Protein AF-A0A932S8G3-F1 (afdb_monomer_lite)

Sequence (57 aa):
MAEVVEEAHELVEKELISEADFRAFTADNAIRLHGGMNPNFFKGTVVEGYAAKVLAR

pLDDT: mean 93.79, std 7.51, range [61.59, 98.19]

Secondary structure (DSSP, 8-state):
--THHHHHHHHHHTTSS-HHHHHIIIIIHHHHHHHHH-TTTTTTSTTHHHHHHHHT-

Radius of gyration: 13.17 Å; chains: 1; bounding box: 27×24×28 Å

Foldseek 3Di:
DVCVVVVLCVCCVVVVDPPVVSCCVPPLVVLCVQCVVPVCRCPPHPCNVVSVVSVVD

Structure (mmCIF, N/CA/C/O backbone):
data_AF-A0A932S8G3-F1
#
_entry.id   AF-A0A932S8G3-F1
#
loop_
_atom_site.group_PDB
_atom_site.id
_atom_site.type_symbol
_atom_site.label_atom_id
_atom_site.label_alt_id
_atom_site.label_comp_id
_atom_site.label_asym_id
_atom_site.label_entity_id
_atom_site.label_seq_id
_atom_site.pdbx_PDB_ins_code
_atom_site.Cartn_x
_atom_site.Cartn_y
_atom_site.Cartn_z
_atom_site.occupancy
_atom_site.B_iso_or_equiv
_atom_site.auth_seq_id
_atom_site.auth_comp_id
_atom_site.auth_asym_id
_atom_site.auth_atom_id
_atom_site.pdbx_PDB_model_num
ATOM 1 N N . MET A 1 1 ? 3.243 -12.859 16.181 1.00 61.59 1 MET A N 1
ATOM 2 C CA . MET A 1 1 ? 3.636 -11.986 15.047 1.00 61.59 1 MET A CA 1
ATOM 3 C C . MET A 1 1 ? 2.623 -11.971 13.903 1.00 61.59 1 MET A C 1
ATOM 5 O O . MET A 1 1 ? 2.807 -11.153 13.015 1.00 61.59 1 MET A O 1
ATOM 9 N N . ALA A 1 2 ? 1.582 -12.817 13.893 1.00 70.75 2 ALA A N 1
ATOM 10 C CA . ALA A 1 2 ? 0.493 -12.689 12.916 1.00 70.75 2 ALA A CA 1
ATOM 11 C C . ALA A 1 2 ? -0.440 -11.506 13.231 1.00 70.75 2 ALA A C 1
ATOM 13 O O . ALA A 1 2 ? -0.980 -10.911 12.308 1.00 70.75 2 ALA A O 1
ATOM 14 N N . GLU A 1 3 ? -0.540 -11.143 14.512 1.00 83.00 3 GLU A N 1
ATOM 15 C CA . GLU A 1 3 ? -1.496 -10.142 14.986 1.00 83.00 3 GLU A CA 1
ATOM 16 C C . GLU A 1 3 ? -1.155 -8.728 14.488 1.00 83.00 3 GLU A C 1
ATOM 18 O O . GLU 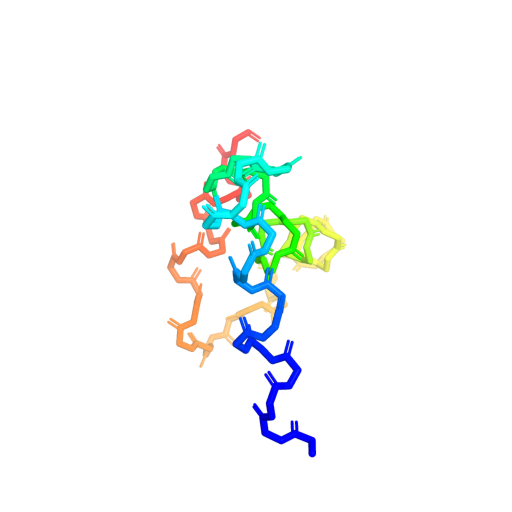A 1 3 ? -2.032 -8.008 14.041 1.00 83.00 3 GLU A O 1
ATOM 23 N N . VAL A 1 4 ? 0.133 -8.371 14.376 1.00 85.50 4 VAL A N 1
ATOM 24 C CA . VAL A 1 4 ? 0.604 -6.988 14.114 1.00 85.50 4 VAL A CA 1
ATOM 25 C C . VAL A 1 4 ? -0.117 -6.262 12.967 1.00 85.50 4 VAL A C 1
ATOM 27 O O . VAL A 1 4 ? -0.262 -5.040 12.998 1.00 85.50 4 VAL A O 1
ATOM 30 N N . VAL A 1 5 ? -0.527 -6.988 11.924 1.00 83.12 5 VAL A N 1
ATOM 31 C CA . VAL A 1 5 ? -1.255 -6.409 10.786 1.00 83.12 5 VAL A CA 1
ATOM 32 C C . VAL A 1 5 ? -2.693 -6.044 11.162 1.00 83.12 5 VAL A C 1
ATOM 34 O O . VAL A 1 5 ? -3.173 -4.994 10.738 1.00 83.12 5 VAL A O 1
ATOM 37 N N . GLU A 1 6 ? -3.365 -6.879 11.951 1.00 85.44 6 GLU A N 1
ATOM 38 C CA . GLU A 1 6 ? -4.722 -6.632 12.432 1.00 85.44 6 GLU A CA 1
ATOM 39 C C . GLU A 1 6 ? -4.747 -5.473 13.435 1.00 85.44 6 GLU A C 1
ATOM 41 O O . GLU A 1 6 ? -5.511 -4.530 13.232 1.00 85.44 6 GLU A O 1
ATOM 46 N N . GLU A 1 7 ? -3.810 -5.415 14.393 1.00 88.38 7 GLU A N 1
ATOM 47 C CA . GLU A 1 7 ? -3.722 -4.259 15.301 1.00 88.38 7 GLU A CA 1
ATOM 48 C C . GLU A 1 7 ? -3.376 -2.955 14.579 1.00 88.38 7 GLU A C 1
ATOM 50 O O . GLU A 1 7 ? -3.814 -1.879 14.988 1.00 88.38 7 GLU A O 1
ATOM 55 N N . ALA A 1 8 ? -2.597 -3.012 13.496 1.00 89.31 8 ALA A N 1
ATOM 56 C CA . ALA A 1 8 ? -2.323 -1.821 12.701 1.00 89.31 8 ALA A CA 1
ATOM 57 C C . ALA A 1 8 ? -3.592 -1.300 12.000 1.00 89.31 8 ALA A C 1
ATOM 59 O O . ALA A 1 8 ? -3.750 -0.085 11.859 1.00 89.31 8 ALA A O 1
ATOM 60 N N . HIS A 1 9 ? -4.502 -2.192 11.588 1.00 93.44 9 HIS A N 1
ATOM 61 C CA . HIS A 1 9 ? -5.785 -1.815 10.994 1.00 93.44 9 HIS A CA 1
ATOM 62 C C . HIS A 1 9 ? -6.762 -1.239 12.029 1.00 93.44 9 HIS A C 1
ATOM 64 O O . HIS A 1 9 ? -7.537 -0.344 11.693 1.00 93.44 9 HIS A O 1
ATOM 70 N N . GLU A 1 10 ? -6.675 -1.641 13.302 1.00 94.88 10 GLU A N 1
ATOM 71 C CA . GLU A 1 10 ? -7.500 -1.055 14.370 1.00 94.88 10 GLU A CA 1
ATOM 72 C C . GLU A 1 10 ? -7.335 0.469 14.491 1.00 94.88 10 GLU A C 1
ATOM 74 O O . GLU A 1 10 ? -8.232 1.151 14.982 1.00 94.88 10 GLU A O 1
ATOM 79 N N . LEU A 1 11 ? -6.208 1.038 14.047 1.00 95.50 11 LEU A N 1
ATOM 80 C CA . LEU A 1 11 ? -6.023 2.493 13.999 1.00 95.50 11 LEU A CA 1
ATOM 81 C C . LEU A 1 11 ? -7.019 3.173 13.046 1.00 95.50 11 LEU A C 1
ATOM 83 O O . LEU A 1 11 ? -7.417 4.310 13.296 1.00 95.50 11 LEU A O 1
ATOM 87 N N . VAL A 1 12 ? -7.426 2.481 11.978 1.00 97.00 12 VAL A N 1
ATOM 88 C CA . VAL A 1 12 ? -8.485 2.923 11.061 1.00 97.00 12 VAL A CA 1
ATOM 89 C C . VAL A 1 12 ? -9.849 2.764 11.727 1.00 97.00 12 VAL A C 1
ATOM 91 O O . VAL A 1 12 ? -10.646 3.695 11.726 1.00 97.00 12 VAL A O 1
ATOM 94 N N . GLU A 1 13 ? -10.104 1.609 12.346 1.00 96.50 13 GLU A N 1
ATOM 95 C CA . GLU A 1 13 ? -11.384 1.299 13.005 1.00 96.50 13 GLU A CA 1
ATOM 96 C C . GLU A 1 13 ? -11.687 2.235 14.178 1.00 96.50 13 GLU A C 1
ATOM 98 O O . GLU A 1 13 ? -12.837 2.591 14.423 1.00 96.50 13 GLU A O 1
ATOM 103 N N . LYS A 1 14 ? -10.642 2.664 14.890 1.00 97.12 14 LYS A N 1
ATOM 104 C CA . LYS A 1 14 ? -10.710 3.645 15.980 1.00 97.12 14 LYS A CA 1
ATOM 105 C C . LYS A 1 14 ? -10.675 5.094 15.482 1.00 97.12 14 LYS A C 1
ATOM 107 O O . LYS A 1 14 ? -10.548 5.999 16.303 1.00 97.12 14 LYS A O 1
ATOM 112 N N . GLU A 1 15 ? -10.747 5.312 14.167 1.00 96.88 15 GLU A N 1
ATOM 113 C CA . GLU A 1 15 ? -10.746 6.626 13.507 1.00 96.88 15 GLU A CA 1
ATOM 114 C C . GLU A 1 15 ? -9.523 7.501 13.855 1.00 96.88 15 GLU A C 1
ATOM 116 O O . GLU A 1 15 ? -9.569 8.729 13.774 1.00 96.88 15 GLU A O 1
ATOM 121 N N . LEU A 1 16 ? -8.399 6.881 14.238 1.00 97.94 16 LEU A N 1
ATOM 122 C CA . LEU A 1 16 ? -7.154 7.587 14.563 1.00 97.94 16 LEU A CA 1
ATOM 123 C C . LEU A 1 16 ? -6.369 7.970 13.305 1.00 97.94 16 LEU A C 1
ATOM 125 O O . LEU A 1 16 ? -5.613 8.942 13.318 1.00 97.94 16 LEU A O 1
ATOM 129 N N . ILE A 1 17 ? -6.545 7.202 12.229 1.00 97.44 17 ILE A N 1
ATOM 130 C CA . ILE A 1 17 ? -6.031 7.480 10.887 1.00 97.44 17 ILE A CA 1
ATOM 131 C C . ILE A 1 17 ? -7.109 7.145 9.852 1.00 97.44 17 ILE A C 1
ATOM 133 O O . ILE A 1 17 ? -7.977 6.310 10.099 1.00 97.44 17 ILE A O 1
ATOM 137 N N . SER A 1 18 ? -7.049 7.758 8.671 1.00 98.00 18 SER A N 1
ATOM 138 C CA . SER A 1 18 ? -7.948 7.384 7.575 1.00 98.00 18 SER A CA 1
ATOM 139 C C . SER A 1 18 ? -7.467 6.124 6.840 1.00 98.00 18 SER A C 1
ATOM 141 O O . SER A 1 18 ? -6.285 5.775 6.871 1.00 98.00 18 SER A O 1
ATOM 143 N N . GLU A 1 19 ? -8.348 5.483 6.064 1.00 97.06 19 GLU A N 1
ATOM 144 C CA . GLU A 1 19 ? -7.949 4.414 5.130 1.00 97.06 19 GLU A CA 1
ATOM 145 C C . GLU A 1 19 ? -6.867 4.875 4.136 1.00 97.06 19 GLU A C 1
ATOM 147 O O . GLU A 1 19 ? -6.009 4.097 3.709 1.00 97.06 19 GLU A O 1
ATOM 152 N N . ALA A 1 20 ? -6.895 6.154 3.747 1.00 97.31 20 ALA A N 1
ATOM 153 C CA . ALA A 1 20 ? -5.900 6.723 2.849 1.00 97.31 20 ALA A CA 1
ATOM 154 C C . ALA A 1 20 ? -4.522 6.817 3.516 1.00 97.31 20 ALA A C 1
ATOM 156 O O . ALA A 1 20 ? -3.524 6.483 2.873 1.00 97.31 20 ALA A O 1
ATOM 157 N N . ASP A 1 21 ? -4.476 7.212 4.790 1.00 97.44 21 ASP A N 1
ATOM 158 C CA . ASP A 1 21 ? -3.246 7.242 5.585 1.00 97.44 21 ASP A CA 1
ATOM 159 C C . ASP A 1 21 ? -2.697 5.828 5.784 1.00 97.44 21 ASP A C 1
ATOM 161 O O . ASP A 1 21 ? -1.504 5.590 5.587 1.00 97.44 21 ASP A O 1
ATOM 165 N N . PHE A 1 22 ? -3.567 4.860 6.084 1.00 96.88 22 PHE A N 1
ATOM 166 C CA . PHE A 1 22 ? -3.166 3.466 6.252 1.00 96.88 22 PHE A CA 1
ATOM 167 C C . PHE A 1 22 ? -2.589 2.867 4.964 1.00 96.88 22 PHE A C 1
ATOM 169 O O . PHE A 1 22 ? -1.540 2.221 4.988 1.00 96.88 22 PHE A O 1
ATOM 176 N N . ARG A 1 23 ? -3.207 3.138 3.807 1.00 96.25 23 ARG A N 1
ATOM 177 C CA . ARG A 1 23 ? -2.664 2.743 2.495 1.00 96.25 23 ARG A CA 1
ATOM 178 C C . ARG A 1 23 ? -1.322 3.416 2.205 1.00 96.25 23 ARG A C 1
ATOM 180 O O . ARG A 1 23 ? -0.419 2.783 1.657 1.00 96.25 23 ARG A O 1
ATOM 187 N N . ALA A 1 24 ? -1.166 4.687 2.578 1.00 96.94 24 ALA A N 1
ATOM 188 C CA . ALA A 1 24 ? 0.103 5.387 2.420 1.00 96.94 24 ALA A CA 1
ATOM 189 C C . ALA A 1 24 ? 1.208 4.760 3.282 1.00 96.94 24 ALA A C 1
ATOM 191 O O . ALA A 1 24 ? 2.324 4.573 2.797 1.00 96.94 24 ALA A O 1
ATOM 192 N N . PHE A 1 25 ? 0.885 4.394 4.524 1.00 94.69 25 PHE A N 1
ATOM 193 C CA . PHE A 1 25 ? 1.794 3.743 5.463 1.00 94.69 25 PHE A CA 1
ATOM 194 C C . PHE A 1 25 ? 2.190 2.328 5.023 1.00 94.69 25 PHE A C 1
ATOM 196 O O . PHE A 1 25 ? 3.374 2.003 5.002 1.00 94.69 25 PHE A O 1
ATOM 203 N N . THR A 1 26 ? 1.217 1.503 4.634 1.00 93.75 26 THR A N 1
ATOM 204 C CA . THR A 1 26 ? 1.445 0.082 4.325 1.00 93.75 26 THR A CA 1
ATOM 205 C C . THR A 1 26 ? 1.958 -0.173 2.909 1.00 93.75 26 THR A C 1
ATOM 207 O O . THR A 1 26 ? 2.605 -1.194 2.682 1.00 93.75 26 THR A O 1
ATOM 210 N N . ALA A 1 27 ? 1.710 0.734 1.955 1.00 95.69 27 ALA A N 1
ATOM 211 C CA . ALA A 1 27 ? 2.089 0.529 0.558 1.00 95.69 27 ALA A CA 1
ATOM 212 C C . ALA A 1 27 ? 2.727 1.762 -0.097 1.00 95.69 27 ALA A C 1
ATOM 214 O O . ALA A 1 27 ? 3.891 1.706 -0.502 1.00 95.69 27 ALA A O 1
ATOM 215 N N . ASP A 1 28 ? 1.991 2.870 -0.245 1.00 97.75 28 ASP A N 1
ATOM 216 C CA . ASP A 1 28 ? 2.381 3.898 -1.222 1.00 97.75 28 ASP A CA 1
ATOM 217 C C . ASP A 1 28 ? 3.729 4.553 -0.894 1.00 97.75 28 ASP A C 1
ATOM 219 O O . ASP A 1 28 ? 4.509 4.844 -1.800 1.00 97.75 28 ASP A O 1
ATOM 223 N N . ASN A 1 29 ? 4.028 4.783 0.387 1.00 97.38 29 ASN A N 1
ATOM 224 C CA . ASN A 1 29 ? 5.287 5.410 0.786 1.00 97.38 29 ASN A CA 1
ATOM 225 C C . ASN A 1 29 ? 6.483 4.474 0.593 1.00 97.38 29 ASN A C 1
ATOM 227 O O . ASN A 1 29 ? 7.527 4.926 0.125 1.00 97.38 29 ASN A O 1
ATOM 231 N N . ALA A 1 30 ? 6.327 3.174 0.860 1.00 96.50 30 ALA A N 1
ATOM 232 C CA . ALA A 1 30 ? 7.363 2.184 0.564 1.00 96.50 30 ALA A CA 1
ATOM 233 C C . ALA A 1 30 ? 7.613 2.080 -0.949 1.00 96.50 30 ALA A C 1
ATOM 235 O O . ALA A 1 30 ? 8.762 2.027 -1.397 1.00 96.50 30 ALA A O 1
ATOM 236 N N . ILE A 1 31 ? 6.542 2.130 -1.749 1.00 97.62 31 ILE A N 1
ATOM 237 C CA . ILE A 1 31 ? 6.636 2.146 -3.211 1.00 97.62 31 ILE A CA 1
ATOM 238 C C . ILE A 1 31 ? 7.390 3.381 -3.700 1.00 97.62 31 ILE A C 1
ATOM 240 O O . ILE A 1 31 ? 8.303 3.246 -4.511 1.00 97.62 31 ILE A O 1
ATOM 244 N N . ARG A 1 32 ? 7.047 4.576 -3.206 1.00 97.25 32 ARG A N 1
ATOM 245 C CA . ARG A 1 32 ? 7.743 5.818 -3.577 1.00 97.25 32 ARG A CA 1
ATOM 246 C C . ARG A 1 32 ? 9.211 5.786 -3.171 1.00 97.25 32 ARG A C 1
ATOM 248 O O . ARG A 1 32 ? 10.059 6.158 -3.977 1.00 97.25 32 ARG A O 1
ATOM 255 N N . LEU A 1 33 ? 9.510 5.307 -1.962 1.00 97.06 33 LEU A N 1
ATOM 256 C CA . LEU A 1 33 ? 10.871 5.232 -1.436 1.00 97.06 33 LEU A CA 1
ATOM 257 C C . LEU A 1 33 ? 11.774 4.359 -2.317 1.00 97.06 33 LEU A C 1
ATOM 259 O O . LEU A 1 33 ? 12.826 4.810 -2.763 1.00 97.06 33 LEU A O 1
ATOM 263 N N . HIS A 1 34 ? 11.363 3.121 -2.592 1.00 96.81 34 HIS A N 1
ATOM 264 C CA . HIS A 1 34 ? 12.186 2.186 -3.360 1.00 96.81 34 HIS A CA 1
ATOM 265 C C . HIS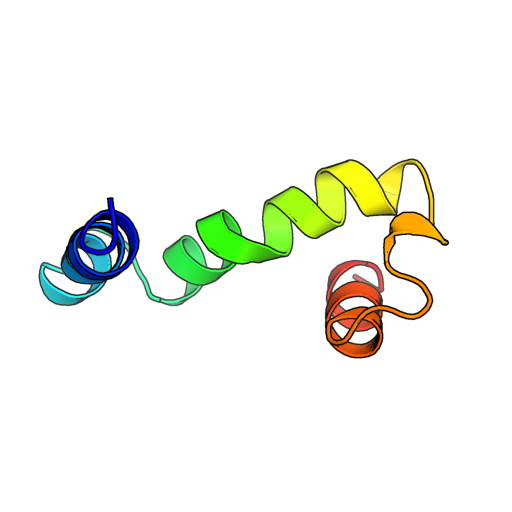 A 1 34 ? 12.091 2.415 -4.874 1.00 96.81 34 HIS A C 1
ATOM 267 O O . HIS A 1 34 ? 13.104 2.425 -5.577 1.00 96.81 34 HIS A O 1
ATOM 273 N N . GLY A 1 35 ? 10.875 2.626 -5.379 1.00 96.62 35 GLY A N 1
ATOM 274 C CA . GLY A 1 35 ? 10.586 2.787 -6.802 1.00 96.62 35 GLY A CA 1
ATOM 275 C C . GLY A 1 35 ? 11.033 4.128 -7.379 1.00 96.62 35 GLY A C 1
ATOM 276 O O . GLY A 1 35 ? 11.392 4.191 -8.552 1.00 96.62 35 GLY A O 1
ATOM 277 N N . GLY A 1 36 ? 11.080 5.188 -6.564 1.00 93.88 36 GLY A N 1
ATOM 278 C CA . GLY A 1 36 ? 11.582 6.496 -6.991 1.00 93.88 36 GLY A CA 1
ATOM 279 C C . GLY A 1 36 ? 13.076 6.480 -7.329 1.00 93.88 36 GLY A C 1
ATOM 280 O O . GLY A 1 36 ? 13.507 7.166 -8.251 1.00 93.88 36 GLY A O 1
ATOM 281 N N . MET A 1 37 ? 13.865 5.661 -6.627 1.00 93.56 37 MET A N 1
ATOM 282 C CA . MET A 1 37 ? 15.295 5.485 -6.910 1.00 93.56 37 MET A CA 1
ATOM 283 C C . MET A 1 37 ? 15.563 4.424 -7.985 1.00 93.56 37 MET A C 1
ATOM 285 O O . MET A 1 37 ? 16.538 4.529 -8.726 1.00 93.56 37 MET A O 1
ATOM 289 N N . ASN A 1 38 ? 14.720 3.392 -8.068 1.00 95.38 38 ASN A N 1
ATOM 290 C CA . ASN A 1 38 ? 14.836 2.318 -9.049 1.00 95.38 38 ASN A CA 1
ATOM 291 C C . ASN A 1 38 ? 13.459 1.990 -9.657 1.00 95.38 38 ASN A C 1
ATOM 293 O O . ASN A 1 38 ? 12.699 1.224 -9.059 1.00 95.38 38 ASN A O 1
ATOM 297 N N . PRO A 1 39 ? 13.164 2.467 -10.882 1.00 91.25 39 PRO A N 1
ATOM 298 C CA . PRO A 1 39 ? 11.876 2.225 -11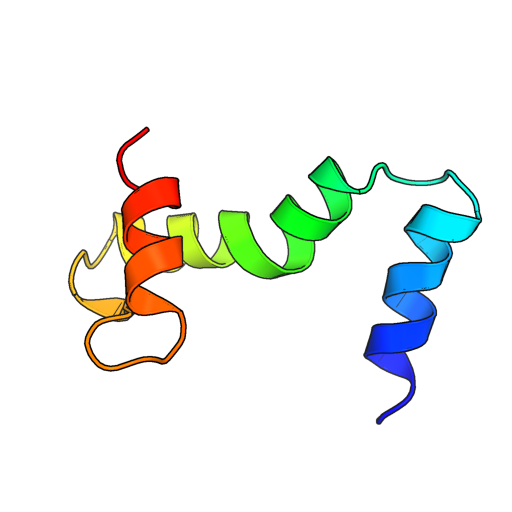.537 1.00 91.25 39 PRO A CA 1
ATOM 299 C C . PRO A 1 39 ? 11.534 0.743 -11.761 1.00 91.25 39 PRO A C 1
ATOM 301 O O . PRO A 1 39 ? 10.368 0.400 -11.922 1.00 91.25 39 PRO A O 1
ATOM 304 N N . ASN A 1 40 ? 12.530 -0.152 -11.756 1.00 95.94 40 ASN A N 1
ATOM 305 C CA . ASN A 1 40 ? 12.327 -1.592 -11.931 1.00 95.94 40 ASN A CA 1
ATOM 306 C C . ASN A 1 40 ? 12.204 -2.359 -10.605 1.00 95.94 40 ASN A C 1
ATOM 308 O O . ASN A 1 40 ? 12.093 -3.582 -10.637 1.00 95.94 40 ASN A O 1
ATOM 312 N N . PHE A 1 41 ? 12.234 -1.686 -9.448 1.00 97.94 41 PHE A N 1
ATOM 313 C CA . PHE A 1 41 ? 12.286 -2.343 -8.136 1.00 97.94 41 PHE A CA 1
ATOM 314 C C . PHE A 1 41 ? 11.149 -3.356 -7.914 1.00 97.94 41 PHE A C 1
ATOM 316 O O . PHE A 1 41 ? 11.380 -4.424 -7.358 1.00 97.94 41 PHE A O 1
ATOM 323 N N . PHE A 1 42 ? 9.937 -3.049 -8.389 1.00 97.75 42 PHE A N 1
ATOM 324 C CA . PHE A 1 42 ? 8.753 -3.906 -8.229 1.00 97.75 42 PHE A CA 1
ATOM 325 C C . PHE A 1 42 ? 8.452 -4.798 -9.441 1.00 97.75 42 PHE A C 1
ATOM 327 O O . PHE A 1 42 ? 7.415 -5.465 -9.462 1.00 97.75 42 PHE A O 1
ATOM 334 N N . LYS A 1 43 ? 9.325 -4.828 -10.452 1.00 98.00 43 LYS A N 1
ATOM 335 C CA . LYS A 1 43 ? 9.097 -5.608 -11.673 1.00 98.00 43 LYS A CA 1
ATOM 336 C C . LYS A 1 43 ? 9.051 -7.109 -11.373 1.00 98.00 43 LYS A C 1
ATOM 338 O O . LYS A 1 43 ? 9.907 -7.635 -10.669 1.00 98.00 43 LYS A O 1
ATOM 343 N N . GLY A 1 44 ? 8.061 -7.801 -11.927 1.00 98.19 44 GLY A N 1
ATOM 344 C CA . GLY A 1 44 ? 7.795 -9.222 -11.715 1.00 98.19 44 GLY A CA 1
ATOM 345 C C . GLY A 1 44 ? 7.093 -9.546 -10.394 1.00 98.19 44 GLY A C 1
ATOM 346 O O . GLY A 1 44 ? 6.848 -10.718 -10.118 1.00 98.19 44 GLY A O 1
ATOM 347 N N . THR A 1 45 ? 6.766 -8.545 -9.570 1.00 97.94 45 THR A N 1
ATOM 348 C CA . THR A 1 45 ? 6.024 -8.758 -8.320 1.00 97.94 45 THR A CA 1
ATOM 349 C C . THR A 1 45 ? 4.518 -8.671 -8.552 1.00 97.94 45 THR A C 1
ATOM 351 O O . THR A 1 45 ? 4.047 -8.033 -9.493 1.00 97.94 45 THR A O 1
ATOM 354 N N . VAL A 1 46 ? 3.732 -9.243 -7.637 1.00 98.06 46 VAL A N 1
ATOM 355 C CA . VAL A 1 46 ? 2.262 -9.153 -7.682 1.00 98.06 46 VAL A CA 1
ATOM 356 C C . VAL A 1 46 ? 1.744 -7.706 -7.613 1.00 98.06 46 VAL A C 1
ATOM 358 O O . VAL A 1 46 ? 0.651 -7.415 -8.090 1.00 98.06 46 VAL A O 1
ATOM 361 N N . VAL A 1 47 ? 2.536 -6.782 -7.057 1.00 97.12 47 VAL A N 1
ATOM 362 C CA . VAL A 1 47 ? 2.168 -5.368 -6.898 1.00 97.12 47 VAL A CA 1
ATOM 363 C C . VAL A 1 47 ? 2.686 -4.467 -8.021 1.00 97.12 47 VAL A C 1
ATOM 365 O O . VAL A 1 47 ? 2.444 -3.264 -7.964 1.00 97.12 47 VAL A O 1
ATOM 368 N N . GLU A 1 48 ? 3.352 -5.001 -9.053 1.00 97.75 48 GLU A N 1
ATOM 369 C CA . GLU A 1 48 ? 3.971 -4.206 -10.130 1.00 97.75 48 GLU A CA 1
ATOM 370 C C . GLU A 1 48 ? 3.003 -3.169 -10.725 1.00 97.75 48 GLU A C 1
ATOM 372 O O . GLU A 1 48 ? 3.313 -1.979 -10.795 1.00 97.75 48 GLU A O 1
ATOM 377 N N . GLY A 1 49 ? 1.788 -3.597 -11.083 1.00 97.69 49 GLY A N 1
ATOM 378 C CA . GLY A 1 49 ? 0.782 -2.711 -11.672 1.00 97.69 49 GLY A CA 1
ATOM 379 C C . GLY A 1 49 ? 0.265 -1.634 -10.712 1.00 97.69 49 GLY A C 1
ATOM 380 O O . GLY A 1 49 ? -0.090 -0.540 -11.149 1.00 97.69 49 GLY A O 1
ATOM 381 N N . TYR A 1 50 ? 0.226 -1.915 -9.407 1.00 97.56 50 TYR A N 1
ATOM 382 C CA . TYR A 1 50 ? -0.135 -0.918 -8.399 1.00 97.56 50 TYR A CA 1
ATOM 383 C C . TYR A 1 50 ? 1.003 0.085 -8.192 1.00 97.56 50 TYR A C 1
ATOM 385 O O . TYR A 1 50 ? 0.774 1.294 -8.215 1.00 97.56 50 TYR A O 1
ATOM 393 N N . ALA A 1 51 ? 2.239 -0.409 -8.090 1.00 97.50 51 ALA A N 1
ATOM 394 C CA . ALA A 1 51 ? 3.422 0.422 -7.939 1.00 97.50 51 ALA A CA 1
ATOM 395 C C . ALA A 1 51 ? 3.587 1.406 -9.105 1.00 97.50 51 ALA A C 1
ATOM 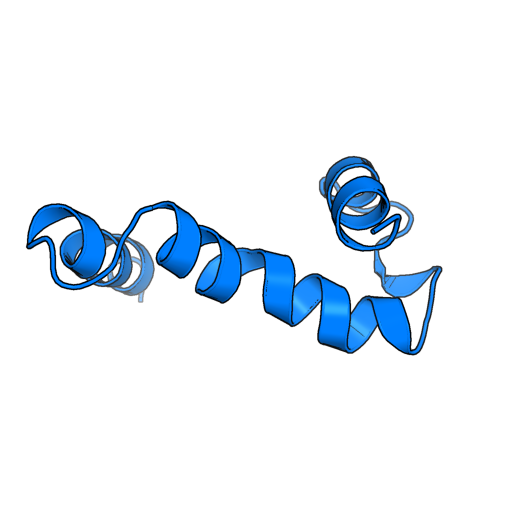397 O O . ALA A 1 51 ? 3.815 2.593 -8.877 1.00 97.50 51 ALA A O 1
ATOM 398 N N . ALA A 1 52 ? 3.365 0.949 -10.341 1.00 97.00 52 ALA A N 1
ATOM 399 C CA . ALA A 1 52 ? 3.391 1.809 -11.521 1.00 97.00 52 ALA A CA 1
ATOM 400 C C . ALA A 1 52 ? 2.388 2.975 -11.425 1.00 97.00 52 ALA A C 1
ATOM 402 O O . ALA A 1 52 ? 2.726 4.106 -11.762 1.00 97.00 52 ALA A O 1
ATOM 403 N N . LYS A 1 53 ? 1.173 2.736 -10.909 1.00 96.56 53 LYS A N 1
ATOM 404 C CA . LYS A 1 53 ? 0.161 3.792 -10.714 1.00 96.56 53 LYS A CA 1
ATOM 405 C C . LYS A 1 53 ? 0.574 4.804 -9.648 1.00 96.56 53 LYS A C 1
ATOM 407 O O . LYS A 1 53 ? 0.340 5.994 -9.821 1.00 96.56 53 LYS A O 1
ATOM 412 N N . VAL A 1 54 ? 1.169 4.336 -8.551 1.00 96.69 54 VAL A N 1
ATOM 413 C CA . VAL A 1 54 ? 1.640 5.201 -7.457 1.00 96.69 54 VAL A CA 1
ATOM 414 C C . VAL A 1 54 ? 2.792 6.105 -7.912 1.00 96.69 54 VAL A C 1
ATOM 416 O O . VAL A 1 54 ? 2.854 7.251 -7.470 1.00 96.69 54 VAL A O 1
ATOM 419 N N . 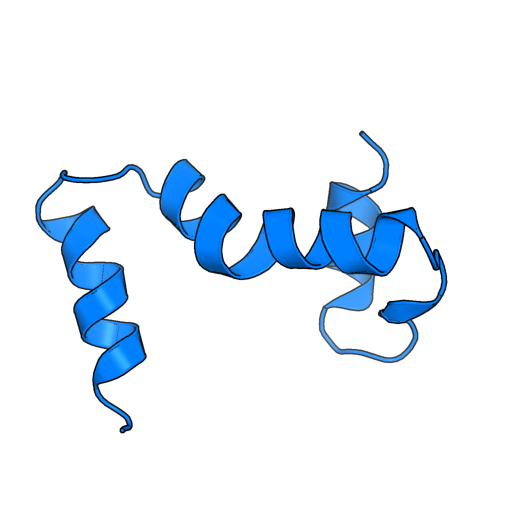LEU A 1 55 ? 3.676 5.607 -8.787 1.00 95.81 55 LEU A N 1
ATOM 420 C CA . LEU A 1 55 ? 4.850 6.327 -9.301 1.00 95.81 55 LEU A CA 1
ATOM 421 C C . LEU A 1 55 ? 4.557 7.236 -10.506 1.00 95.81 55 LEU A C 1
ATOM 423 O O . LEU A 1 55 ? 5.360 8.110 -10.805 1.00 95.81 55 LEU A O 1
ATOM 427 N N . ALA A 1 56 ? 3.433 7.049 -11.200 1.00 93.62 56 ALA A N 1
ATOM 428 C CA . ALA A 1 56 ? 3.046 7.861 -12.360 1.00 93.62 56 ALA A CA 1
ATOM 429 C C . ALA A 1 56 ? 2.437 9.236 -12.000 1.00 93.62 56 ALA A C 1
ATOM 431 O O . ALA A 1 56 ? 1.89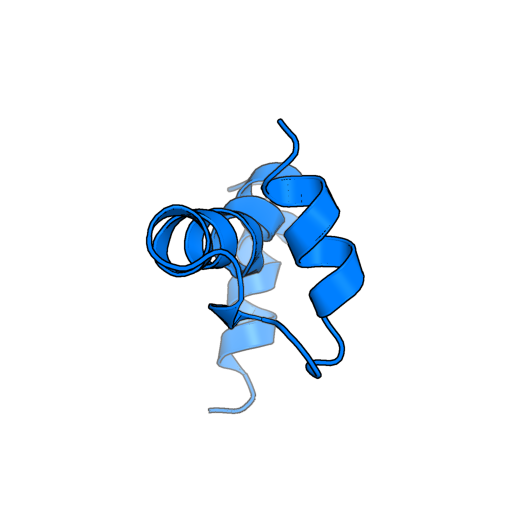2 9.904 -12.879 1.00 93.62 56 ALA A O 1
ATOM 432 N N . ARG A 1 57 ? 2.466 9.621 -10.720 1.00 66.12 57 ARG A N 1
ATOM 433 C CA . ARG A 1 57 ? 1.881 10.861 -10.192 1.00 66.12 57 ARG A CA 1
ATOM 434 C C . ARG A 1 57 ? 2.888 11.995 -10.106 1.00 66.12 57 ARG A C 1
ATOM 436 O O . ARG A 1 57 ? 4.045 11.716 -9.730 1.00 66.12 57 ARG A O 1
#